Protein AF-A0A8J3JTD8-F1 (afdb_monomer)

Secondary structure (DSSP, 8-state):
------TTSSS-S---HHHHHHHHHHHHHH--S--------HHHHHHHHHHHHHTTSEEEPPTTTSTT-EEE---TT---

InterPro domains:
  IPR008210 Phosphoenolpyruvate carboxykinase, N-terminal [G3DSA:3.40.449.10] (5-79)
  IPR008210 Phosphoenolpyruvate carboxykinase, N-terminal [SSF68923] (12-76)
  IPR035078 Phosphoenolpyruvate carboxykinase, GTP-utilising, N-terminal [PF17297] (22-76)

Radius of gyration: 17.25 Å; Cα contacts (8 Å, |Δi|>4): 57; chains: 1; bounding box: 35×36×42 Å

pLDDT: mean 92.39, std 11.55, range [34.72, 98.0]

Structure (mmCIF, N/CA/C/O backbone):
data_AF-A0A8J3JTD8-F1
#
_entry.id   AF-A0A8J3JTD8-F1
#
loop_
_atom_site.group_PDB
_atom_site.id
_atom_site.type_symbol
_atom_site.label_atom_id
_atom_site.label_alt_id
_atom_site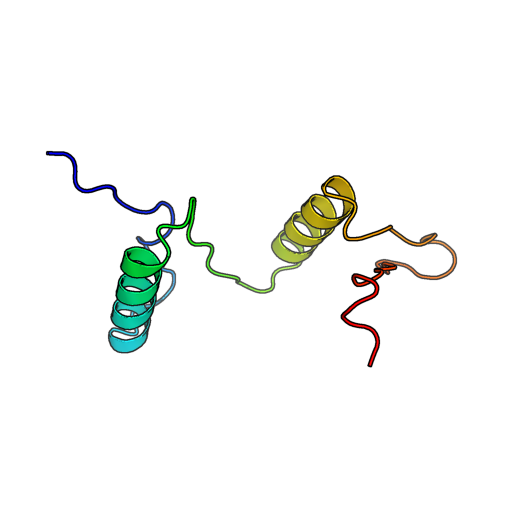.label_comp_id
_atom_site.label_asym_id
_atom_site.label_entity_id
_atom_site.label_seq_id
_atom_site.pdbx_PDB_ins_code
_atom_site.Cartn_x
_atom_site.Cartn_y
_atom_site.Cartn_z
_atom_site.occupancy
_atom_site.B_iso_or_equiv
_atom_site.auth_seq_id
_atom_site.auth_comp_id
_atom_site.auth_asym_id
_atom_site.auth_atom_id
_atom_site.pdbx_PDB_model_num
ATOM 1 N N . MET A 1 1 ? -12.515 -24.395 17.201 1.00 34.72 1 MET A N 1
ATOM 2 C CA . MET A 1 1 ? -12.686 -23.512 16.031 1.00 34.72 1 MET A CA 1
ATOM 3 C C . MET A 1 1 ? -11.829 -22.284 16.260 1.00 34.72 1 MET A C 1
ATOM 5 O O . MET A 1 1 ? -12.070 -21.575 17.226 1.00 34.72 1 MET A O 1
ATOM 9 N N . THR A 1 2 ? -10.775 -22.090 15.476 1.00 43.53 2 THR A N 1
ATOM 10 C CA . THR A 1 2 ? -9.948 -20.878 15.533 1.00 43.53 2 THR A CA 1
ATOM 11 C C . THR A 1 2 ? -10.661 -19.794 14.740 1.00 43.53 2 THR A C 1
ATOM 13 O O . THR A 1 2 ? -10.821 -19.931 13.530 1.00 43.53 2 THR A O 1
ATOM 16 N N . VAL A 1 3 ? -11.134 -18.747 15.414 1.00 51.22 3 VAL A N 1
ATOM 17 C CA . VAL A 1 3 ? -11.571 -17.528 14.726 1.00 51.22 3 VAL A CA 1
ATOM 18 C C . VAL A 1 3 ? -10.334 -16.983 14.016 1.00 51.22 3 VAL A C 1
ATOM 20 O O . VAL A 1 3 ? -9.318 -16.742 14.664 1.00 51.22 3 VAL A O 1
ATOM 23 N N . ALA A 1 4 ? -10.375 -16.898 12.687 1.00 60.75 4 ALA A N 1
ATOM 24 C CA . ALA A 1 4 ? -9.265 -16.366 11.912 1.00 60.75 4 ALA A CA 1
ATOM 25 C C . ALA A 1 4 ? -9.129 -14.874 12.236 1.00 60.75 4 ALA A C 1
ATOM 27 O O . ALA A 1 4 ? -9.971 -14.067 11.850 1.00 60.75 4 ALA A O 1
ATOM 28 N N . THR A 1 5 ? -8.100 -14.516 12.997 1.00 79.62 5 THR A N 1
ATOM 29 C CA . THR A 1 5 ? -7.761 -13.118 13.256 1.00 79.62 5 THR A CA 1
ATOM 30 C C . THR A 1 5 ? -7.019 -12.582 12.039 1.00 79.62 5 THR A C 1
ATOM 32 O O . THR A 1 5 ? -5.918 -13.046 11.745 1.00 79.62 5 THR A O 1
ATOM 35 N N . THR A 1 6 ? -7.603 -11.616 11.331 1.00 91.75 6 THR A N 1
ATOM 36 C CA . THR A 1 6 ? -6.934 -10.924 10.223 1.00 91.75 6 THR A CA 1
ATOM 37 C C . THR A 1 6 ? -5.683 -10.196 10.736 1.00 91.75 6 THR A C 1
ATOM 39 O O . THR A 1 6 ? -5.806 -9.343 11.624 1.00 91.75 6 THR A O 1
ATOM 42 N N . PRO A 1 7 ? -4.480 -10.493 10.209 1.00 94.19 7 PRO A N 1
ATOM 43 C CA . PRO A 1 7 ? -3.253 -9.797 10.589 1.00 94.19 7 PRO A CA 1
ATOM 44 C C . PRO A 1 7 ? -3.365 -8.281 10.398 1.00 94.19 7 PRO A C 1
ATOM 46 O O . PRO A 1 7 ? -3.955 -7.820 9.425 1.00 94.19 7 PRO A O 1
ATOM 49 N N . GLY A 1 8 ? -2.811 -7.504 11.333 1.00 91.50 8 GLY A N 1
ATOM 50 C CA . GLY A 1 8 ? -2.775 -6.035 11.263 1.00 91.50 8 GLY A CA 1
ATOM 51 C C . GLY A 1 8 ? -4.091 -5.315 11.595 1.00 91.50 8 GLY A C 1
ATOM 52 O O . GLY A 1 8 ? -4.124 -4.087 11.671 1.00 91.50 8 GLY A O 1
ATOM 53 N N . LEU A 1 9 ? -5.169 -6.055 11.885 1.00 91.38 9 LEU A N 1
ATOM 54 C CA . LEU A 1 9 ? -6.414 -5.465 12.385 1.00 91.38 9 LEU A CA 1
ATOM 55 C C . LEU A 1 9 ? -6.252 -4.893 13.807 1.00 91.38 9 LEU A C 1
ATOM 57 O O . LEU A 1 9 ? -6.854 -3.872 14.137 1.00 91.38 9 LEU A O 1
ATOM 61 N N 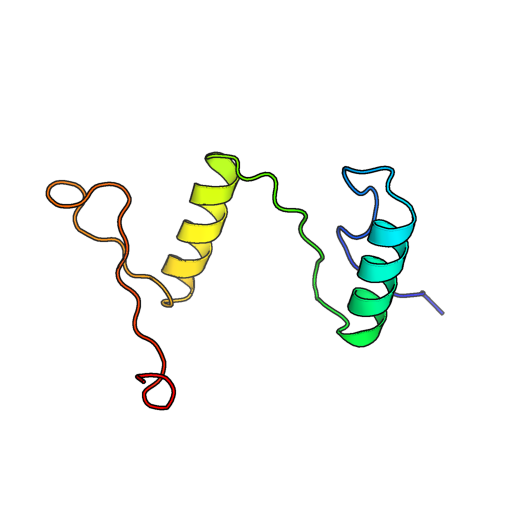. ALA A 1 10 ? -5.426 -5.533 14.640 1.00 87.19 10 ALA A N 1
ATOM 62 C CA . ALA A 1 10 ? -5.090 -5.076 15.984 1.00 87.19 10 ALA A CA 1
ATOM 63 C C . ALA A 1 10 ? -3.617 -5.391 16.336 1.00 87.19 10 ALA A C 1
ATOM 65 O O . ALA A 1 10 ? -3.141 -6.471 15.974 1.00 87.19 10 ALA A O 1
ATOM 66 N N . PRO A 1 11 ? -2.913 -4.506 17.074 1.00 86.56 11 PRO A N 1
ATOM 67 C CA . PRO A 1 11 ? -3.360 -3.180 17.509 1.00 86.56 11 PRO A CA 1
ATOM 68 C C . PRO A 1 11 ? -3.389 -2.173 16.346 1.00 86.56 11 PRO A C 1
ATOM 70 O O . PRO A 1 11 ? -2.471 -2.124 15.533 1.00 86.56 11 PRO A O 1
ATOM 73 N N . ALA A 1 12 ? -4.448 -1.367 16.277 1.00 91.75 12 ALA A N 1
ATOM 74 C CA . ALA A 1 12 ? -4.584 -0.290 15.298 1.00 91.75 12 ALA A CA 1
ATOM 75 C C . ALA A 1 12 ? -3.964 1.019 15.833 1.00 91.75 12 ALA A C 1
ATOM 77 O O . ALA A 1 12 ? -4.028 1.264 17.041 1.00 91.75 12 ALA A O 1
ATOM 78 N N . PRO A 1 13 ? -3.434 1.909 14.972 1.00 95.31 13 PRO A N 1
ATOM 79 C CA . PRO A 1 13 ? -2.771 3.153 15.380 1.00 95.31 13 PRO A CA 1
ATOM 80 C C . PRO A 1 13 ? -3.756 4.276 15.767 1.00 95.31 13 PRO A C 1
ATOM 82 O O . PRO A 1 13 ? -3.463 5.460 15.630 1.00 95.31 13 PRO A O 1
ATOM 85 N N . THR A 1 14 ? -4.966 3.935 16.215 1.00 95.44 14 THR A N 1
ATOM 86 C CA . THR A 1 14 ? -6.026 4.900 16.527 1.00 95.44 14 THR A CA 1
ATOM 87 C C . THR A 1 14 ? -6.986 4.356 17.577 1.00 95.44 14 THR A C 1
ATOM 89 O O . THR A 1 14 ? -7.242 3.156 17.642 1.00 95.44 14 THR A O 1
ATOM 92 N N . ALA A 1 15 ? -7.564 5.258 18.370 1.00 95.88 15 ALA A N 1
ATOM 93 C CA . ALA A 1 15 ? -8.623 4.955 19.332 1.00 95.88 15 ALA A CA 1
ATOM 94 C C . ALA A 1 15 ? -10.037 5.262 18.792 1.00 95.88 15 ALA A C 1
ATOM 96 O O . ALA A 1 15 ? -11.020 5.164 19.526 1.00 95.88 15 ALA A O 1
ATOM 97 N N . HIS A 1 16 ? -10.172 5.671 17.523 1.00 97.62 16 HIS A N 1
ATOM 98 C CA . HIS A 1 16 ? -11.454 6.105 16.963 1.00 97.62 16 HIS A CA 1
ATOM 99 C C . HIS A 1 16 ? -12.423 4.923 16.760 1.00 97.62 16 HIS A C 1
ATOM 101 O O . HIS A 1 16 ? -12.443 4.280 15.710 1.00 97.62 16 HIS A O 1
ATOM 107 N N . ALA A 1 17 ? -13.285 4.667 17.747 1.00 96.44 17 ALA A N 1
ATOM 108 C CA . ALA A 1 17 ? -14.131 3.470 17.823 1.00 96.44 17 ALA A CA 1
ATOM 109 C C . ALA A 1 17 ? -14.948 3.168 16.551 1.00 96.44 17 ALA A C 1
ATOM 111 O O . ALA A 1 17 ? -14.971 2.029 16.093 1.00 96.44 17 ALA A O 1
ATOM 112 N N . ARG A 1 18 ? -15.576 4.179 15.929 1.00 97.75 18 ARG A N 1
ATOM 113 C CA . ARG A 1 18 ? -16.366 3.970 14.696 1.00 97.75 18 ARG A CA 1
ATOM 114 C C . ARG A 1 18 ? -15.511 3.539 13.500 1.00 97.75 18 ARG A C 1
ATOM 116 O O . ARG A 1 18 ? -15.998 2.813 12.646 1.00 97.75 18 ARG A O 1
ATOM 123 N N . LEU A 1 19 ? -14.257 3.988 13.449 1.00 97.06 19 LEU A N 1
ATOM 124 C CA . LEU A 1 19 ? -13.323 3.632 12.380 1.00 97.06 19 LEU A CA 1
ATOM 125 C C . LEU A 1 19 ? -12.871 2.182 12.567 1.00 97.06 19 LE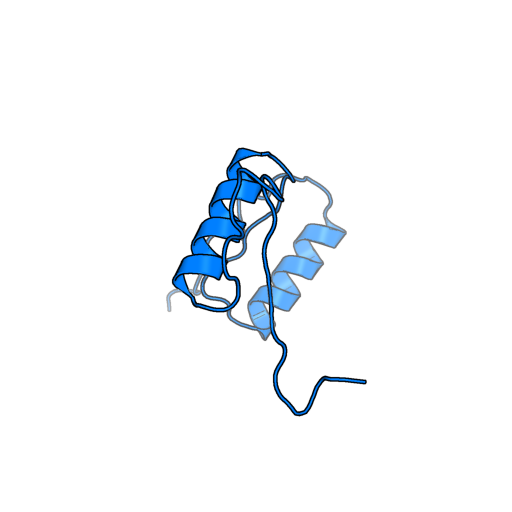U A C 1
ATOM 127 O O . LEU A 1 19 ? -12.926 1.402 11.626 1.00 97.06 19 LEU A O 1
ATOM 131 N N . LEU A 1 20 ? -12.514 1.810 13.800 1.00 96.44 20 LEU A N 1
ATOM 132 C CA . LEU A 1 20 ? -12.139 0.438 14.148 1.00 96.44 20 LEU A CA 1
ATOM 133 C C . LEU A 1 20 ? -13.267 -0.560 13.856 1.00 96.44 20 LEU A C 1
ATOM 135 O O . LEU A 1 20 ? -13.017 -1.612 13.275 1.00 96.44 20 LEU A O 1
ATOM 139 N N . ALA A 1 21 ? -14.508 -0.210 14.212 1.00 96.12 21 ALA A N 1
ATOM 140 C CA . ALA A 1 21 ? -15.674 -1.045 13.936 1.00 96.12 21 ALA A CA 1
ATOM 141 C C . ALA A 1 21 ? -15.878 -1.262 12.428 1.00 96.12 21 ALA A C 1
ATOM 143 O O . ALA A 1 21 ? -16.054 -2.396 11.989 1.00 96.12 21 ALA A O 1
ATOM 144 N N . TRP A 1 22 ? -15.787 -0.191 11.636 1.00 97.25 22 TRP A N 1
ATOM 145 C CA . TRP A 1 22 ? -15.938 -0.267 10.185 1.00 97.25 22 TRP A CA 1
ATOM 146 C C . TRP A 1 22 ? -14.827 -1.088 9.516 1.00 97.25 22 TRP A C 1
ATOM 148 O O . TRP A 1 22 ? -15.117 -1.950 8.690 1.00 97.25 22 TRP A O 1
ATOM 158 N N . VAL A 1 23 ? -13.560 -0.888 9.898 1.00 96.56 23 VAL A N 1
ATOM 159 C CA . VAL A 1 23 ? -12.448 -1.690 9.356 1.00 96.56 23 VAL A CA 1
ATOM 160 C C . VAL A 1 23 ? -12.625 -3.170 9.708 1.00 96.56 23 VAL A C 1
ATOM 162 O O . VAL A 1 23 ? -12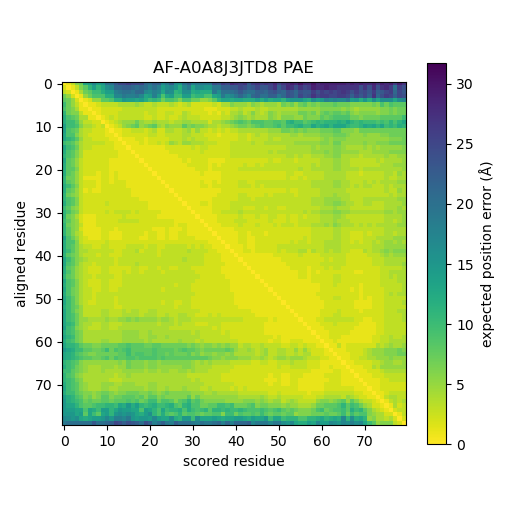.399 -4.027 8.856 1.00 96.56 23 VAL A O 1
ATOM 165 N N . GLY A 1 24 ? -13.090 -3.478 10.924 1.00 95.31 24 GLY A N 1
ATOM 166 C CA . GLY A 1 24 ? -13.426 -4.844 11.330 1.00 95.31 24 GLY A CA 1
ATOM 167 C C . GLY A 1 24 ? -14.535 -5.472 10.481 1.00 95.31 24 GLY A C 1
ATOM 168 O O . GLY A 1 24 ? -14.394 -6.614 10.048 1.00 95.31 24 GLY A O 1
ATOM 169 N N . GLU A 1 25 ? -15.603 -4.726 10.190 1.00 96.88 25 GLU A N 1
ATOM 170 C CA . GLU A 1 25 ? -16.701 -5.174 9.320 1.00 96.88 25 GLU A CA 1
ATOM 171 C C . GLU A 1 25 ? -16.211 -5.480 7.895 1.00 96.88 25 GLU A C 1
ATOM 173 O O . GLU A 1 25 ? -16.483 -6.554 7.355 1.00 96.88 25 GLU A O 1
ATOM 178 N N . VAL A 1 26 ? -15.424 -4.579 7.301 1.00 96.69 26 VAL A N 1
ATOM 179 C CA . VAL A 1 26 ? -14.872 -4.767 5.950 1.00 96.69 26 VAL A CA 1
ATOM 180 C C . VAL A 1 26 ? -13.880 -5.932 5.909 1.00 96.69 26 VAL A C 1
ATOM 182 O O . VAL A 1 26 ? -13.897 -6.715 4.957 1.00 96.69 26 VAL A O 1
ATOM 185 N N . ALA A 1 27 ? -13.041 -6.099 6.936 1.00 96.00 27 ALA A N 1
ATOM 186 C CA . ALA A 1 27 ? -12.110 -7.223 7.027 1.00 96.00 27 ALA A CA 1
ATOM 187 C C . ALA A 1 27 ? -12.847 -8.567 7.154 1.00 96.00 27 ALA A C 1
ATOM 189 O O . ALA A 1 27 ? -12.443 -9.545 6.525 1.00 96.00 27 ALA A O 1
ATOM 190 N N . ALA A 1 28 ? -13.955 -8.609 7.902 1.00 94.44 28 ALA A N 1
ATOM 191 C CA . ALA A 1 28 ? -14.803 -9.794 8.000 1.00 94.44 28 ALA A CA 1
ATOM 192 C C . ALA A 1 28 ? -15.479 -10.142 6.662 1.00 94.44 28 ALA A C 1
ATOM 194 O O . ALA A 1 28 ? -15.604 -11.319 6.333 1.00 94.44 28 ALA A O 1
ATOM 195 N N . LEU A 1 29 ? -15.878 -9.134 5.878 1.00 96.50 29 LEU A N 1
ATOM 196 C CA . LEU A 1 29 ? -16.520 -9.330 4.576 1.00 96.50 29 LEU A CA 1
ATOM 197 C C . LEU A 1 29 ? -15.535 -9.752 3.476 1.00 96.50 29 LEU A C 1
ATOM 199 O O . LEU A 1 29 ? -15.838 -10.624 2.667 1.00 96.50 29 LEU A O 1
ATOM 203 N N . THR A 1 30 ? -14.374 -9.101 3.413 1.00 96.19 30 THR A N 1
ATOM 204 C CA . THR A 1 30 ? -13.402 -9.267 2.316 1.00 96.19 30 THR A CA 1
ATOM 205 C C . THR A 1 30 ? -12.357 -10.342 2.585 1.00 96.19 30 THR A C 1
ATOM 207 O O . THR A 1 30 ? -11.684 -10.786 1.654 1.00 96.19 30 THR A O 1
ATOM 210 N N . THR A 1 31 ? -12.226 -10.782 3.839 1.00 94.88 31 THR A N 1
ATOM 211 C CA . THR A 1 31 ? -11.270 -11.809 4.282 1.00 94.88 31 THR A CA 1
ATOM 212 C C . THR A 1 31 ? -9.847 -11.577 3.748 1.00 94.88 31 THR A C 1
ATOM 214 O O . THR A 1 31 ? -9.287 -12.451 3.082 1.00 94.88 31 THR A O 1
ATOM 217 N N . PRO A 1 32 ? -9.249 -10.389 3.965 1.00 96.25 32 PRO A N 1
ATOM 218 C CA . PRO A 1 32 ? -7.960 -10.072 3.374 1.00 96.25 32 PRO A CA 1
ATOM 219 C C . PRO A 1 32 ? -6.844 -10.865 4.061 1.00 96.25 32 PRO A C 1
ATOM 221 O O . PRO A 1 32 ? -6.966 -11.275 5.217 1.00 96.25 32 PRO A O 1
ATOM 224 N N . ALA A 1 33 ? -5.722 -11.035 3.361 1.00 95.62 33 ALA A N 1
ATOM 225 C CA . ALA A 1 33 ? -4.531 -11.654 3.941 1.00 95.62 33 ALA A CA 1
ATOM 226 C C . ALA A 1 33 ? -3.937 -10.813 5.088 1.00 95.62 33 ALA A C 1
ATOM 228 O O . ALA A 1 33 ? -3.425 -11.369 6.055 1.00 95.62 33 ALA A O 1
ATOM 229 N N . GLU A 1 34 ? -4.019 -9.485 4.986 1.00 95.62 34 GLU A N 1
ATOM 230 C CA . GLU A 1 34 ? -3.568 -8.532 6.000 1.00 95.62 34 GLU A CA 1
ATOM 231 C C . GLU A 1 34 ? -4.343 -7.211 5.889 1.00 95.62 34 GLU A C 1
ATOM 233 O O . GLU A 1 34 ? -4.816 -6.841 4.813 1.00 95.62 34 GLU A O 1
ATOM 238 N N . VAL A 1 35 ? -4.441 -6.487 7.004 1.00 96.31 35 VAL A N 1
ATOM 239 C CA . VAL A 1 35 ? -4.824 -5.074 7.062 1.00 96.31 35 VAL A CA 1
ATOM 240 C C . VAL A 1 35 ? -3.563 -4.265 7.340 1.00 96.31 35 VAL A C 1
ATOM 242 O O . VAL A 1 35 ? -2.862 -4.515 8.316 1.00 96.31 35 VAL A O 1
ATOM 245 N N . VAL A 1 36 ? -3.281 -3.276 6.496 1.00 96.06 36 VAL A N 1
ATOM 246 C CA . VAL A 1 36 ? -2.139 -2.370 6.660 1.00 96.06 36 VAL A CA 1
ATOM 247 C C . VAL A 1 36 ? -2.674 -0.960 6.868 1.00 96.06 36 VAL A C 1
ATOM 249 O O . VAL A 1 36 ? -3.462 -0.471 6.061 1.00 96.06 36 VAL A O 1
ATOM 252 N N . TRP A 1 37 ? -2.258 -0.315 7.958 1.00 95.81 37 TRP A N 1
ATOM 253 C CA . TRP A 1 37 ? -2.575 1.082 8.241 1.00 95.81 37 TRP A CA 1
ATOM 254 C C . TRP A 1 37 ? -1.490 1.971 7.643 1.00 95.81 37 TRP A C 1
ATOM 256 O O . TRP A 1 37 ? -0.349 1.907 8.093 1.00 95.81 37 TRP A O 1
ATOM 266 N N . CYS A 1 38 ? -1.850 2.767 6.638 1.00 95.81 38 CYS A N 1
ATOM 267 C CA . CYS A 1 38 ? -0.906 3.656 5.971 1.00 95.81 38 CYS A CA 1
ATOM 268 C C . CYS A 1 38 ? -0.588 4.879 6.837 1.00 95.81 38 CYS A C 1
ATOM 270 O O . CYS A 1 38 ? -1.507 5.552 7.314 1.00 95.81 38 CYS A O 1
ATOM 272 N N . ASP A 1 39 ? 0.699 5.169 7.016 1.00 96.06 39 ASP A N 1
ATOM 273 C CA . ASP A 1 39 ? 1.197 6.322 7.774 1.00 96.06 39 ASP A CA 1
ATOM 274 C C . ASP A 1 39 ? 1.700 7.464 6.876 1.00 96.06 39 ASP A C 1
ATOM 276 O O . ASP A 1 39 ? 1.825 8.597 7.342 1.00 96.06 39 ASP A O 1
ATOM 280 N N . GLY A 1 40 ? 1.925 7.194 5.586 1.00 96.12 40 GLY A N 1
ATOM 281 C CA . GLY A 1 40 ? 2.417 8.174 4.619 1.00 96.12 40 GLY A CA 1
ATOM 282 C C . GLY A 1 40 ? 3.901 8.522 4.760 1.00 96.12 40 GLY A C 1
ATOM 283 O O . GLY A 1 40 ? 4.327 9.531 4.202 1.00 96.12 40 GLY A O 1
ATOM 284 N N . SER A 1 41 ? 4.676 7.725 5.497 1.00 97.75 41 SER A N 1
ATOM 285 C CA . SER A 1 41 ? 6.126 7.889 5.635 1.00 97.75 41 SER A CA 1
ATOM 286 C C . SER A 1 41 ? 6.883 7.614 4.329 1.00 97.75 41 SER A C 1
ATOM 288 O O . SER A 1 41 ? 6.393 6.931 3.420 1.00 97.75 41 SER A O 1
ATOM 290 N N . ASP A 1 42 ? 8.121 8.105 4.246 1.00 97.62 42 ASP A N 1
ATOM 291 C CA . ASP A 1 42 ? 9.010 7.816 3.118 1.00 97.62 42 ASP A CA 1
ATOM 292 C C . ASP A 1 42 ? 9.35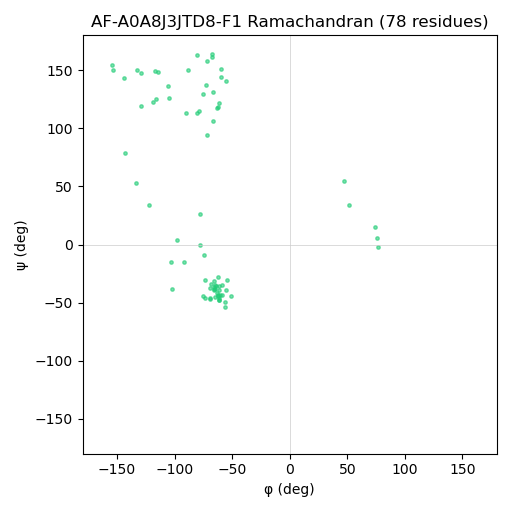1 6.318 3.055 1.00 97.62 42 ASP A C 1
ATOM 294 O O . ASP A 1 42 ? 9.421 5.732 1.973 1.00 97.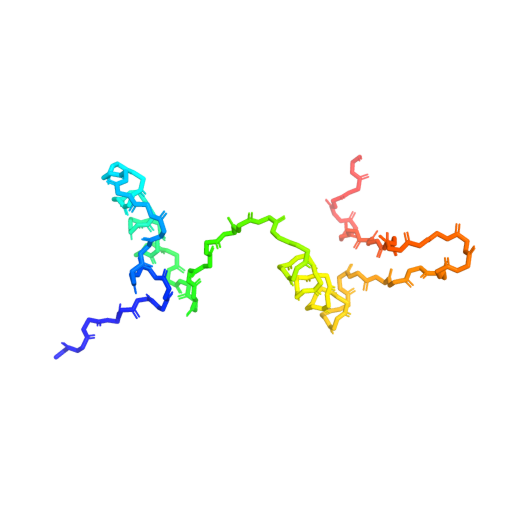62 42 ASP A O 1
ATOM 298 N N . GLU A 1 43 ? 9.503 5.659 4.205 1.00 97.19 43 GLU A N 1
ATOM 299 C CA . GLU A 1 43 ? 9.715 4.216 4.292 1.00 97.19 43 GLU A CA 1
ATOM 300 C C . GLU A 1 43 ? 8.523 3.438 3.723 1.00 97.19 43 GLU A C 1
ATOM 302 O O . GLU A 1 43 ? 8.701 2.480 2.961 1.00 97.19 43 GLU A O 1
ATOM 307 N N . GLU A 1 44 ? 7.299 3.862 4.047 1.00 97.31 44 GLU A N 1
ATOM 308 C CA . GLU A 1 44 ? 6.091 3.285 3.469 1.00 97.31 44 GLU A CA 1
ATOM 309 C C . GLU A 1 44 ? 6.035 3.496 1.955 1.00 97.31 44 GLU A C 1
ATOM 311 O O . GLU A 1 44 ? 5.755 2.546 1.214 1.00 97.31 44 GLU A O 1
ATOM 316 N N . TRP A 1 45 ? 6.351 4.703 1.488 1.00 97.62 45 TRP A N 1
ATOM 317 C CA . TRP A 1 45 ? 6.414 5.018 0.066 1.00 97.62 45 TRP A CA 1
ATOM 318 C C . TRP A 1 45 ? 7.380 4.091 -0.680 1.00 97.62 45 TRP A C 1
ATOM 320 O O . TRP A 1 45 ? 7.009 3.486 -1.693 1.00 97.62 45 TRP A O 1
ATOM 330 N N . GLN A 1 46 ? 8.604 3.919 -0.172 1.00 97.19 46 GLN A N 1
ATOM 331 C CA . GLN A 1 46 ? 9.593 3.030 -0.789 1.00 97.19 46 GLN A CA 1
ATOM 332 C C . GLN A 1 46 ? 9.128 1.569 -0.774 1.00 97.19 46 GLN A C 1
ATOM 334 O O . GLN A 1 46 ? 9.242 0.873 -1.785 1.00 97.19 46 GLN A O 1
ATOM 339 N N . ARG A 1 47 ? 8.537 1.107 0.336 1.00 97.31 47 ARG A N 1
ATOM 340 C CA . ARG A 1 47 ? 7.993 -0.254 0.453 1.00 97.31 47 ARG A CA 1
ATOM 341 C C . ARG A 1 47 ? 6.879 -0.513 -0.564 1.00 97.31 47 ARG A C 1
ATOM 343 O O . ARG A 1 47 ? 6.886 -1.550 -1.226 1.00 97.31 47 ARG A O 1
ATOM 350 N N . LEU A 1 48 ? 5.914 0.397 -0.689 1.00 97.75 48 LEU A N 1
ATOM 351 C CA . LEU A 1 48 ? 4.774 0.238 -1.596 1.00 97.75 48 LEU A CA 1
ATOM 352 C C . LEU A 1 48 ? 5.199 0.335 -3.061 1.00 97.75 48 LEU A C 1
ATOM 354 O O . LEU A 1 48 ? 4.823 -0.518 -3.865 1.00 97.75 48 LEU A O 1
ATOM 358 N N . THR A 1 49 ? 6.009 1.334 -3.413 1.00 97.69 49 THR A N 1
ATOM 359 C CA . THR A 1 49 ? 6.488 1.490 -4.792 1.00 97.69 49 THR A CA 1
ATOM 360 C C . THR A 1 49 ? 7.397 0.339 -5.211 1.00 97.69 49 THR A C 1
ATOM 362 O O . THR A 1 49 ? 7.248 -0.155 -6.326 1.00 97.69 49 THR A O 1
ATOM 365 N N . GLY A 1 50 ? 8.256 -0.159 -4.314 1.00 97.75 50 GLY A N 1
ATOM 366 C CA . GLY A 1 50 ? 9.040 -1.378 -4.527 1.00 97.75 50 GLY A CA 1
ATOM 367 C C . GLY A 1 50 ? 8.153 -2.581 -4.847 1.00 97.75 50 GLY A C 1
ATOM 368 O O . GLY A 1 50 ? 8.280 -3.162 -5.922 1.00 97.75 50 GLY A O 1
ATOM 369 N N . ARG A 1 51 ? 7.158 -2.870 -3.994 1.00 97.94 51 ARG A N 1
ATOM 370 C CA . ARG A 1 51 ? 6.187 -3.958 -4.232 1.00 97.94 51 ARG A CA 1
ATOM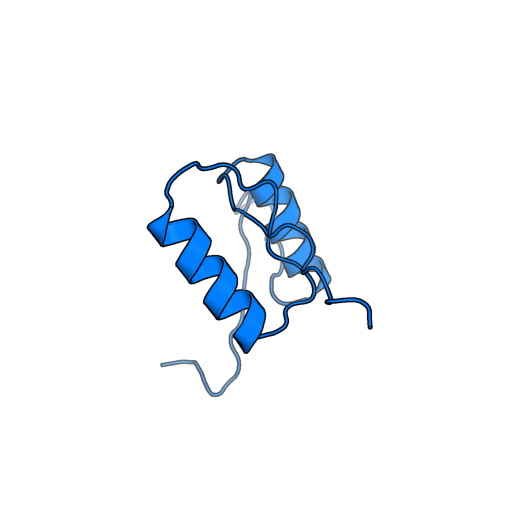 371 C C . ARG A 1 51 ? 5.471 -3.835 -5.579 1.00 97.94 51 ARG A C 1
ATOM 373 O O . ARG A 1 51 ? 5.213 -4.841 -6.232 1.00 97.94 51 ARG A O 1
ATOM 380 N N . LEU A 1 52 ? 5.110 -2.618 -5.985 1.00 97.81 52 LEU A N 1
ATOM 381 C CA . LEU A 1 52 ? 4.414 -2.383 -7.250 1.00 97.81 52 LEU A CA 1
ATOM 382 C C . LEU A 1 52 ? 5.328 -2.523 -8.474 1.00 97.81 52 LEU A C 1
ATOM 384 O O . LEU A 1 52 ? 4.842 -2.925 -9.532 1.00 97.81 52 LEU A O 1
ATOM 388 N N . VAL A 1 53 ? 6.621 -2.214 -8.339 1.00 97.94 53 VAL A N 1
ATOM 389 C CA . VAL A 1 53 ? 7.626 -2.492 -9.374 1.00 97.94 53 VAL A CA 1
ATOM 390 C C . VAL A 1 53 ? 7.856 -3.995 -9.500 1.00 97.94 53 VAL A C 1
ATOM 392 O O . VAL A 1 53 ? 7.800 -4.520 -10.609 1.00 97.94 53 VAL A O 1
ATOM 395 N N . ASP A 1 54 ? 8.007 -4.698 -8.378 1.00 98.00 54 ASP A N 1
ATOM 396 C CA . ASP A 1 54 ? 8.185 -6.155 -8.360 1.00 98.00 54 ASP A CA 1
ATOM 397 C C . ASP A 1 54 ? 6.978 -6.886 -8.970 1.00 98.00 54 ASP A C 1
ATOM 399 O O . ASP A 1 54 ? 7.130 -7.879 -9.680 1.00 98.00 54 ASP A O 1
ATOM 403 N N . ALA A 1 55 ? 5.766 -6.365 -8.749 1.00 97.50 55 ALA A N 1
ATOM 404 C CA . ALA A 1 55 ? 4.535 -6.881 -9.345 1.00 97.50 55 ALA A CA 1
ATOM 405 C C . ALA A 1 55 ? 4.361 -6.529 -10.839 1.00 97.50 55 ALA A C 1
ATOM 407 O O . ALA A 1 55 ? 3.429 -7.020 -11.476 1.00 97.50 55 ALA A O 1
ATOM 408 N N . GLY A 1 56 ? 5.208 -5.660 -11.404 1.00 96.56 56 GLY A N 1
ATOM 409 C CA . GLY A 1 56 ? 5.112 -5.184 -12.789 1.00 96.56 56 GLY A CA 1
ATOM 410 C C . GLY A 1 56 ? 4.006 -4.152 -13.042 1.00 96.56 56 GLY A C 1
ATOM 411 O O . GLY A 1 56 ? 3.784 -3.753 -14.186 1.00 96.56 56 GLY A O 1
ATOM 412 N N . THR A 1 57 ? 3.315 -3.699 -11.993 1.00 97.19 57 THR A N 1
ATOM 413 C CA . THR A 1 57 ? 2.314 -2.624 -12.075 1.00 97.19 57 THR A CA 1
ATOM 414 C C . THR A 1 57 ? 2.977 -1.281 -12.372 1.00 97.19 57 THR A C 1
ATOM 416 O O . THR A 1 57 ? 2.428 -0.468 -13.119 1.00 97.19 57 THR A O 1
ATOM 419 N N . LEU A 1 58 ? 4.159 -1.053 -11.791 1.00 97.81 58 LEU A N 1
ATOM 420 C CA . LEU A 1 58 ? 4.979 0.132 -12.014 1.00 97.81 58 LEU A CA 1
ATOM 421 C C . LEU A 1 58 ? 6.293 -0.224 -12.706 1.00 97.81 58 LEU A C 1
ATOM 423 O O . LEU A 1 58 ? 6.888 -1.268 -12.467 1.00 97.81 58 LEU A O 1
ATOM 427 N N . VAL A 1 59 ? 6.789 0.710 -13.511 1.00 97.38 59 VAL A N 1
ATOM 428 C CA . VAL A 1 59 ? 8.152 0.706 -14.046 1.00 97.38 59 VAL A CA 1
ATOM 429 C C . VAL A 1 59 ? 8.850 1.964 -13.552 1.00 97.38 59 VAL A C 1
ATOM 431 O O . VAL A 1 59 ? 8.362 3.070 -13.790 1.00 97.38 59 VAL A O 1
ATOM 434 N N . ARG A 1 60 ? 9.980 1.813 -12.854 1.00 97.25 60 ARG A N 1
ATOM 435 C CA . ARG A 1 60 ? 10.785 2.954 -12.395 1.00 97.25 60 ARG A CA 1
ATOM 436 C C . ARG A 1 60 ? 11.389 3.680 -13.598 1.00 97.25 60 ARG A C 1
ATOM 438 O O . ARG A 1 60 ? 11.943 3.045 -14.493 1.00 97.25 60 ARG A O 1
ATOM 445 N N . LEU A 1 61 ? 11.252 5.003 -13.626 1.00 97.31 61 LEU A N 1
ATOM 446 C CA . LEU A 1 61 ? 11.846 5.840 -14.665 1.00 9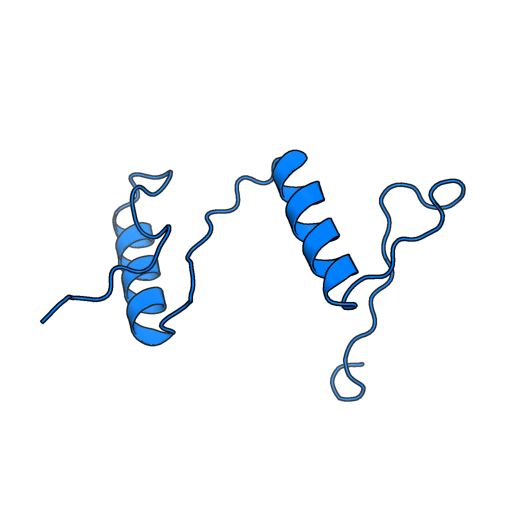7.31 61 LEU A CA 1
ATOM 447 C C . LEU A 1 61 ? 13.326 6.102 -14.378 1.00 97.31 61 LEU A C 1
ATOM 449 O O . LEU A 1 61 ? 13.802 5.902 -13.265 1.00 97.31 61 LEU A O 1
ATOM 453 N N . ALA A 1 62 ? 14.059 6.544 -15.399 1.00 95.62 62 ALA A N 1
ATOM 454 C CA . ALA A 1 62 ? 15.459 6.915 -15.241 1.00 95.62 62 ALA A CA 1
ATOM 455 C C . ALA A 1 62 ? 15.589 8.104 -14.274 1.00 95.62 62 ALA A C 1
ATOM 457 O O . ALA A 1 62 ? 15.107 9.203 -14.571 1.00 95.62 62 ALA A O 1
ATOM 458 N N . ASP A 1 63 ? 16.266 7.880 -13.145 1.00 93.50 63 ASP A N 1
ATOM 459 C CA . ASP A 1 63 ? 16.387 8.868 -12.066 1.00 93.50 63 ASP A CA 1
ATOM 460 C C . ASP A 1 63 ? 17.109 10.150 -12.506 1.00 93.50 63 ASP A C 1
ATOM 462 O O . ASP A 1 63 ? 16.802 11.224 -11.998 1.00 93.50 63 ASP A O 1
ATOM 466 N N . GLU A 1 64 ? 18.005 10.069 -13.496 1.00 96.38 64 GLU A N 1
ATOM 467 C CA . GLU A 1 64 ? 18.683 11.236 -14.081 1.00 96.38 64 GLU A CA 1
ATOM 468 C C . GLU A 1 64 ? 17.696 12.253 -14.672 1.00 96.38 64 GLU A C 1
ATOM 470 O O . GLU A 1 64 ? 17.920 13.461 -14.618 1.00 96.38 64 GLU A O 1
ATOM 475 N N . HIS A 1 65 ? 16.589 11.775 -15.240 1.00 96.31 65 HIS A N 1
ATOM 476 C CA . HIS A 1 65 ? 15.619 12.628 -15.921 1.00 96.31 65 HIS A CA 1
ATOM 477 C C . HIS A 1 65 ? 14.383 12.894 -15.071 1.00 96.31 65 HIS A C 1
ATOM 479 O O . HIS A 1 65 ? 13.810 13.983 -15.127 1.00 96.31 65 HIS A O 1
ATOM 485 N N . LYS A 1 66 ? 13.927 11.877 -14.335 1.00 96.06 66 LYS A N 1
ATOM 486 C CA . LYS A 1 66 ? 12.698 11.913 -13.542 1.00 96.06 66 LYS A CA 1
ATOM 487 C C . LYS A 1 66 ? 12.903 11.136 -12.240 1.00 96.06 66 LYS A C 1
ATOM 489 O O . LYS A 1 66 ? 12.453 9.992 -12.146 1.00 96.06 66 LYS A O 1
ATOM 494 N N . PRO A 1 67 ? 13.573 11.744 -11.247 1.00 95.81 67 PRO A N 1
ATOM 495 C CA . PRO A 1 67 ? 13.831 11.088 -9.974 1.00 95.81 67 PRO A CA 1
ATOM 496 C C . PRO A 1 67 ? 12.519 10.706 -9.284 1.00 95.81 67 PRO A C 1
ATOM 498 O O . PRO A 1 67 ? 11.520 11.425 -9.382 1.00 95.81 67 PRO A O 1
ATOM 501 N N . ASN A 1 68 ? 12.523 9.557 -8.601 1.00 95.81 68 ASN A N 1
ATOM 502 C CA . ASN A 1 68 ? 11.378 9.043 -7.835 1.00 95.81 68 ASN A CA 1
ATOM 503 C C . ASN A 1 68 ? 10.059 8.995 -8.639 1.00 95.81 68 ASN A C 1
ATOM 505 O O . ASN A 1 68 ? 8.976 9.239 -8.109 1.00 95.81 68 ASN A O 1
ATOM 509 N N . SER A 1 69 ? 10.153 8.719 -9.941 1.00 97.25 69 SER A N 1
ATOM 510 C CA . SER A 1 69 ? 9.004 8.694 -10.846 1.00 97.25 69 SER A CA 1
ATOM 511 C C . SER A 1 69 ? 8.788 7.307 -11.442 1.00 97.25 69 SER A C 1
ATOM 513 O O . SER A 1 69 ? 9.732 6.550 -11.674 1.00 97.25 69 SER A O 1
ATOM 515 N N . PHE A 1 70 ? 7.528 6.988 -11.735 1.00 97.88 70 PHE A N 1
ATOM 516 C CA . PHE A 1 70 ? 7.122 5.685 -12.251 1.00 97.88 70 PHE A CA 1
ATOM 517 C C . PHE A 1 70 ? 6.187 5.834 -13.446 1.00 97.88 70 PHE A C 1
ATOM 519 O O . PHE A 1 70 ? 5.420 6.792 -13.544 1.00 97.88 70 PHE A O 1
ATOM 526 N N . TRP A 1 71 ? 6.231 4.854 -14.340 1.00 97.31 71 TRP A N 1
ATOM 527 C CA . TRP A 1 71 ? 5.247 4.669 -15.394 1.00 97.31 71 TRP A CA 1
ATOM 528 C C . TRP A 1 71 ? 4.339 3.491 -15.055 1.00 97.31 71 TRP A C 1
ATOM 530 O O . TRP A 1 71 ? 4.811 2.437 -14.634 1.00 97.31 71 TRP A O 1
ATOM 540 N N . ALA A 1 72 ? 3.039 3.679 -15.263 1.00 96.94 72 ALA A N 1
ATOM 541 C CA . ALA A 1 72 ? 2.017 2.661 -15.086 1.00 96.94 72 ALA A CA 1
ATOM 542 C C . ALA A 1 72 ? 1.158 2.597 -16.346 1.00 96.94 72 ALA A C 1
ATOM 544 O O . ALA A 1 72 ? 0.894 3.622 -16.982 1.00 96.94 72 ALA A O 1
ATOM 545 N N . ARG A 1 73 ? 0.667 1.405 -16.679 1.00 95.56 73 ARG A N 1
ATOM 546 C CA . ARG A 1 73 ? -0.302 1.222 -17.759 1.00 95.56 73 ARG A CA 1
ATOM 547 C C . ARG A 1 73 ? -1.484 0.419 -17.252 1.00 95.56 73 ARG A C 1
ATOM 549 O O . ARG A 1 73 ? -1.323 -0.734 -16.861 1.00 95.56 73 ARG A O 1
ATOM 556 N N . SER A 1 74 ? -2.666 1.024 -17.295 1.00 93.44 74 SER A N 1
ATOM 557 C CA . SER A 1 74 ? -3.908 0.334 -16.969 1.00 93.44 74 SER A CA 1
ATOM 558 C C . SER A 1 74 ? -4.246 -0.735 -18.014 1.00 93.44 74 SER A C 1
ATOM 560 O O . SER A 1 74 ? -3.707 -0.773 -19.126 1.00 93.44 74 SER A O 1
ATOM 562 N N . GLY A 1 75 ? -5.153 -1.640 -17.646 1.00 89.00 75 GLY A N 1
ATOM 563 C CA . GLY A 1 75 ? -5.733 -2.583 -18.596 1.00 89.00 75 GLY A CA 1
ATOM 564 C C . GLY A 1 75 ? -6.454 -1.856 -19.734 1.00 89.00 75 GLY A C 1
ATOM 565 O O . GLY A 1 75 ? -6.990 -0.765 -19.551 1.00 89.00 75 GLY A O 1
ATOM 566 N N . ARG A 1 76 ? -6.508 -2.486 -20.914 1.00 90.38 76 ARG A N 1
ATOM 567 C CA . ARG A 1 76 ? -7.133 -1.913 -22.125 1.00 90.38 76 ARG A CA 1
ATOM 568 C C . ARG A 1 76 ? -8.584 -1.464 -21.899 1.00 90.38 76 ARG A C 1
ATOM 570 O O . ARG A 1 76 ? -9.047 -0.542 -22.550 1.00 90.38 76 ARG A O 1
ATOM 577 N N . ASN A 1 77 ? -9.305 -2.130 -21.004 1.00 90.62 77 ASN A N 1
ATOM 578 C CA . ASN A 1 77 ? -10.695 -1.836 -20.665 1.00 90.62 77 ASN A CA 1
ATOM 579 C C . ASN A 1 77 ? -10.878 -0.623 -19.732 1.00 90.62 77 ASN A C 1
ATOM 581 O O . ASN A 1 77 ? -12.014 -0.295 -19.409 1.00 90.62 77 ASN A O 1
ATOM 585 N N . TRP A 1 78 ? -9.795 0.042 -19.320 1.00 80.38 78 TRP A N 1
ATOM 586 C CA . TRP A 1 78 ? -9.805 1.146 -18.357 1.00 80.38 78 TRP A CA 1
ATOM 587 C C . TRP A 1 78 ? -8.945 2.332 -18.838 1.00 80.38 78 TRP A C 1
ATOM 589 O O . TRP A 1 78 ? -8.037 2.774 -18.132 1.00 80.38 78 TRP A O 1
ATOM 599 N N . THR A 1 79 ? -9.190 2.822 -20.058 1.00 79.69 79 THR A N 1
ATOM 600 C CA . THR A 1 79 ? -8.427 3.925 -20.691 1.00 79.69 79 THR A CA 1
ATOM 601 C C . THR A 1 79 ? -9.303 5.121 -21.093 1.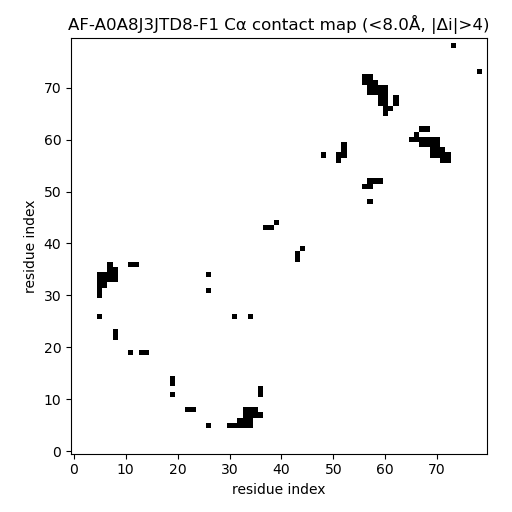00 79.69 79 THR A C 1
ATOM 603 O O . THR A 1 79 ? -9.061 5.705 -22.147 1.00 79.69 79 THR A O 1
ATOM 606 N N . ALA A 1 80 ? -10.357 5.412 -20.322 1.00 69.06 80 ALA A N 1
ATOM 607 C CA . ALA A 1 80 ? -11.273 6.529 -20.585 1.00 69.06 80 ALA A CA 1
ATOM 608 C C . ALA A 1 80 ? -10.550 7.881 -20.699 1.00 69.06 80 ALA A C 1
ATOM 610 O O . ALA A 1 80 ? -9.574 8.087 -19.941 1.00 69.06 80 ALA A O 1
#

Nearest PDB structures (foldseek):
  4wpt-assembly1_A  TM=9.324E-01  e=2.938E-05  Mycobacterium tuberculosis H37Ra
  4wl8-assembly1_A  TM=9.356E-01  e=4.462E-05  Mycobacterium tuberculosis H37Ra
  4wpu-assembly1_A  TM=9.366E-01  e=6.319E-05  Mycobacterium tuberculosis H37Ra
  4r43-assembly1_A  TM=9.785E-01  e=1.795E-04  Mycobacterium tuberculosis H37Rv

Organism: NCBI:txid310355

Mean predicted aligned error: 4.8 Å

Sequence (80 aa):
MTVATTPGLAPAPTAHARLLAWVGEVAALTTPAEVVWCDGSDEEWQRLTGRLVDAGTLVRLADEHKPNSFWARSGRNWTA

Solvent-accessible surface area (backbone atoms only — not comparable to full-atom values): 5210 Å² total; per-residue (Å²): 134,84,80,84,75,55,44,53,64,67,86,56,102,64,84,55,62,74,58,55,52,50,53,50,52,50,43,69,73,65,63,50,88,56,44,81,84,85,84,82,44,71,69,54,50,53,53,52,53,49,53,32,36,76,70,63,57,31,42,80,46,63,53,94,83,38,61,99,37,70,48,70,74,71,60,89,92,63,73,130

Foldseek 3Di:
DDDDDAAPLPPDPDPPVVVSVVVVVVCVVVVDNHDDDDPPDPVSVCVVVVVCVVVVQWDDDDCVVPNPDTDGDDDPVPDD